Protein AF-A0A084B3R1-F1 (afdb_monomer_lite)

Radius of gyration: 40.61 Å; chains: 1; bounding box: 83×30×147 Å

Structure (mmCIF, N/CA/C/O backbone):
data_AF-A0A084B3R1-F1
#
_entry.id   AF-A0A084B3R1-F1
#
loop_
_atom_site.group_PDB
_atom_site.id
_atom_site.type_symbol
_atom_site.label_atom_id
_atom_site.label_alt_id
_atom_site.label_comp_id
_atom_site.label_asym_id
_atom_site.label_entity_id
_atom_site.label_seq_id
_atom_site.pdbx_PDB_ins_code
_atom_site.Cartn_x
_atom_site.Cartn_y
_atom_site.Cartn_z
_atom_site.occupancy
_atom_site.B_iso_or_equiv
_atom_site.auth_seq_id
_atom_site.auth_comp_id
_atom_site.auth_asym_id
_atom_site.auth_atom_id
_atom_site.pdbx_PDB_model_num
ATOM 1 N N . MET A 1 1 ? 18.342 5.041 94.716 1.00 36.97 1 MET A N 1
ATOM 2 C CA . MET A 1 1 ? 19.694 5.487 94.309 1.00 36.97 1 MET A CA 1
ATOM 3 C C . MET A 1 1 ? 19.736 5.534 92.785 1.00 36.97 1 MET A C 1
ATOM 5 O O . MET A 1 1 ? 19.421 4.516 92.193 1.00 36.97 1 MET A O 1
ATOM 9 N N . GLY A 1 2 ? 20.083 6.672 92.163 1.00 41.47 2 GLY A N 1
ATOM 10 C CA . GLY A 1 2 ? 20.563 6.684 90.764 1.00 41.47 2 GLY A CA 1
ATOM 11 C C . GLY A 1 2 ? 19.790 7.489 89.701 1.00 41.47 2 GLY A C 1
ATOM 12 O O . GLY A 1 2 ? 19.281 6.914 88.757 1.00 41.47 2 GLY A O 1
ATOM 13 N N . ARG A 1 3 ? 19.756 8.819 89.863 1.00 36.16 3 ARG A N 1
ATOM 14 C CA . ARG A 1 3 ? 19.968 9.902 88.865 1.00 36.16 3 ARG A CA 1
ATOM 15 C C . ARG A 1 3 ? 19.347 9.868 87.441 1.00 36.16 3 ARG A C 1
ATOM 17 O O . ARG A 1 3 ? 19.751 9.133 86.554 1.00 36.16 3 ARG A O 1
ATOM 24 N N . SER A 1 4 ? 18.520 10.899 87.245 1.00 40.38 4 SER A N 1
ATOM 25 C CA . SER A 1 4 ? 18.209 11.726 86.061 1.00 40.38 4 SER A CA 1
ATOM 26 C C . SER A 1 4 ? 19.293 11.906 84.973 1.00 40.38 4 SER A C 1
ATOM 28 O O . SER A 1 4 ? 20.458 12.143 85.296 1.00 40.38 4 SER A O 1
ATOM 30 N N . SER A 1 5 ? 18.872 11.989 83.698 1.00 44.06 5 SER A N 1
ATOM 31 C CA . SER A 1 5 ? 19.376 12.985 82.725 1.00 44.06 5 SER A CA 1
ATOM 32 C C . SER A 1 5 ? 18.465 13.142 81.495 1.00 44.06 5 SER A C 1
ATOM 34 O O . SER A 1 5 ? 18.295 12.222 80.703 1.00 44.06 5 SER A O 1
ATOM 36 N N . ARG A 1 6 ? 17.921 14.356 81.316 1.00 43.91 6 ARG A N 1
ATOM 37 C CA . ARG A 1 6 ? 17.396 14.882 80.041 1.00 43.91 6 ARG A CA 1
ATOM 38 C C . ARG A 1 6 ? 18.549 15.113 79.061 1.00 43.91 6 ARG A C 1
ATOM 40 O O . ARG A 1 6 ? 19.583 15.619 79.488 1.00 43.91 6 ARG A O 1
ATOM 47 N N . ARG A 1 7 ? 18.302 14.962 77.755 1.00 41.06 7 ARG A N 1
ATOM 48 C CA . ARG A 1 7 ? 18.867 15.853 76.725 1.00 41.06 7 ARG A CA 1
ATOM 49 C C . ARG A 1 7 ? 17.987 15.895 75.476 1.00 41.06 7 ARG A C 1
ATOM 51 O O . ARG A 1 7 ? 17.342 14.925 75.105 1.00 41.06 7 ARG A O 1
ATOM 58 N N . THR A 1 8 ? 17.931 17.091 74.916 1.00 45.75 8 THR A N 1
ATOM 59 C CA . THR A 1 8 ? 17.103 17.580 73.821 1.00 45.75 8 THR A CA 1
ATOM 60 C C . THR A 1 8 ? 17.827 17.505 72.470 1.00 45.75 8 THR A C 1
ATOM 62 O O . THR A 1 8 ? 19.051 17.593 72.426 1.00 45.75 8 THR A O 1
ATOM 65 N N . ARG A 1 9 ? 17.008 17.554 71.403 1.00 34.09 9 ARG A N 1
ATOM 66 C CA . ARG A 1 9 ? 17.207 18.270 70.119 1.00 34.09 9 ARG A CA 1
ATOM 67 C C . ARG A 1 9 ? 17.795 17.503 68.913 1.00 34.09 9 ARG A C 1
ATOM 69 O O . ARG A 1 9 ? 18.872 16.936 68.998 1.00 34.09 9 ARG A O 1
ATOM 76 N N . ALA A 1 10 ? 17.104 17.723 67.779 1.00 32.06 10 ALA A N 1
ATOM 77 C CA . ALA A 1 10 ? 17.586 17.924 66.396 1.00 32.06 10 ALA A CA 1
ATOM 78 C C . ALA A 1 10 ? 17.225 16.844 65.337 1.00 32.06 10 ALA A C 1
ATOM 80 O O . ALA A 1 10 ? 17.808 15.771 65.302 1.00 32.06 10 ALA A O 1
ATOM 81 N N . MET A 1 11 ? 16.304 17.207 64.424 1.00 39.88 11 MET A N 1
ATOM 82 C CA . MET A 1 11 ? 16.324 16.866 62.975 1.00 39.88 11 MET A CA 1
ATOM 83 C C . MET A 1 11 ? 17.647 17.363 62.337 1.00 39.88 11 MET A C 1
ATOM 85 O O . MET A 1 11 ? 18.212 18.287 62.936 1.00 39.88 11 MET A O 1
ATOM 89 N N . PRO A 1 12 ? 18.138 16.908 61.148 1.00 51.28 12 PRO A N 1
ATOM 90 C CA . PRO A 1 12 ? 17.406 16.575 59.899 1.00 51.28 12 PRO A CA 1
ATOM 91 C C . PRO A 1 12 ? 18.082 15.413 59.087 1.00 51.28 12 PRO A C 1
ATOM 93 O O . PRO A 1 12 ? 18.680 14.542 59.709 1.00 51.28 12 PRO A O 1
ATOM 96 N N . PRO A 1 13 ? 18.129 15.418 57.733 1.00 48.88 13 PRO A N 1
ATOM 97 C CA . PRO A 1 13 ? 17.076 15.146 56.748 1.00 48.88 13 PRO A CA 1
ATOM 98 C C . PRO A 1 13 ? 17.337 13.836 55.961 1.00 48.88 13 PRO A C 1
ATOM 100 O O . PRO A 1 13 ? 18.466 13.366 55.857 1.00 48.88 13 PRO A O 1
ATOM 103 N N . GLY A 1 14 ? 16.310 13.274 55.322 1.00 31.69 14 GLY A N 1
ATOM 104 C CA . GLY A 1 14 ? 16.456 12.096 54.458 1.00 31.69 14 GLY A CA 1
ATOM 105 C C . GLY A 1 14 ? 15.400 12.072 53.365 1.00 31.69 14 GLY A C 1
ATOM 106 O O . GLY A 1 14 ? 14.373 11.418 53.500 1.00 31.69 14 GLY A O 1
ATOM 107 N N . SER A 1 15 ? 15.652 12.837 52.305 1.00 43.50 15 SER A N 1
ATOM 108 C CA . SER A 1 15 ? 14.897 12.815 51.054 1.00 43.50 15 SER A CA 1
ATOM 109 C C . SER A 1 15 ? 15.001 11.439 50.391 1.00 43.50 15 SER A C 1
ATOM 111 O O . SER A 1 15 ? 16.104 10.978 50.109 1.00 43.50 15 SER A O 1
ATOM 113 N N . SER A 1 16 ? 13.864 10.798 50.124 1.00 36.75 16 SER A N 1
ATOM 114 C CA . SER A 1 16 ? 13.728 9.797 49.056 1.00 36.75 16 SER A CA 1
ATOM 115 C C . SER A 1 16 ? 12.255 9.632 48.666 1.00 36.75 16 SER A C 1
ATOM 117 O O . SER A 1 16 ? 11.674 8.557 48.763 1.00 36.75 16 SER A O 1
ATOM 119 N N . ASN A 1 17 ? 11.639 10.711 48.173 1.00 35.47 17 ASN A N 1
ATOM 120 C CA . ASN A 1 17 ? 10.539 10.531 47.226 1.00 35.47 17 ASN A CA 1
ATOM 121 C C . ASN A 1 17 ? 11.169 10.037 45.922 1.00 35.47 17 ASN A C 1
ATOM 123 O O . ASN A 1 17 ? 11.570 10.826 45.070 1.00 35.47 17 ASN A O 1
ATOM 127 N N . ALA A 1 18 ? 11.311 8.719 45.799 1.00 39.06 18 ALA A N 1
ATOM 128 C CA . ALA A 1 18 ? 11.509 8.076 44.514 1.00 39.06 18 ALA A CA 1
ATOM 129 C C . ALA A 1 18 ? 10.195 8.216 43.735 1.00 39.06 18 ALA A C 1
ATOM 131 O O . ALA A 1 18 ? 9.334 7.338 43.761 1.00 39.06 18 ALA A O 1
ATOM 132 N N . GLU A 1 19 ? 10.017 9.367 43.087 1.00 40.91 19 GLU A N 1
ATOM 133 C CA . GLU A 1 19 ? 9.070 9.502 41.992 1.00 40.91 19 GLU A CA 1
ATOM 134 C C . GLU A 1 19 ? 9.433 8.450 40.947 1.00 40.91 19 GLU A C 1
ATOM 136 O O . GLU A 1 19 ? 10.434 8.546 40.236 1.00 40.91 19 GLU A O 1
ATOM 141 N N . ALA A 1 20 ? 8.600 7.417 40.869 1.00 44.22 20 ALA A N 1
ATOM 142 C CA . ALA A 1 20 ? 8.559 6.488 39.761 1.00 44.22 20 ALA A CA 1
ATOM 143 C C . ALA A 1 20 ? 8.062 7.229 38.507 1.00 44.22 20 ALA A C 1
ATOM 145 O O . ALA A 1 20 ? 6.960 7.001 38.013 1.00 44.22 20 ALA A O 1
ATOM 146 N N . ALA A 1 21 ? 8.890 8.118 37.961 1.00 46.03 21 ALA A N 1
ATOM 147 C CA . ALA A 1 21 ? 8.743 8.645 36.614 1.00 46.03 21 ALA A CA 1
ATOM 148 C C . ALA A 1 21 ? 9.187 7.559 35.618 1.00 46.03 21 ALA A C 1
ATOM 150 O O . ALA A 1 21 ? 10.237 7.625 34.986 1.00 46.03 21 ALA A O 1
ATOM 151 N N . SER A 1 22 ? 8.407 6.484 35.524 1.00 49.31 22 SER A N 1
ATOM 152 C CA . SER A 1 22 ? 8.608 5.412 34.540 1.00 49.31 22 SER A CA 1
ATOM 153 C C . SER A 1 22 ? 7.279 4.888 34.021 1.00 49.31 22 SER A C 1
ATOM 155 O O . SER A 1 22 ? 6.992 3.696 33.993 1.00 49.31 22 SER A O 1
ATOM 157 N N . SER A 1 23 ? 6.440 5.813 33.572 1.00 49.34 23 SER A N 1
ATOM 158 C CA . SER A 1 23 ? 5.303 5.497 32.718 1.00 49.34 23 SER A CA 1
ATOM 159 C C . SER A 1 23 ? 4.956 6.712 31.879 1.00 49.34 23 SER A C 1
ATOM 161 O O . SER A 1 23 ? 4.237 7.585 32.337 1.00 49.34 23 SER A O 1
ATOM 163 N N . SER A 1 24 ? 5.510 6.776 30.662 1.00 50.91 24 SER A N 1
ATOM 164 C CA . SER A 1 24 ? 4.846 7.319 29.458 1.00 50.91 24 SER A CA 1
ATOM 165 C C . SER A 1 24 ? 5.858 7.696 28.359 1.00 50.91 24 SER A C 1
ATOM 167 O O . SER A 1 24 ? 5.901 8.838 27.907 1.00 50.91 24 SER A O 1
ATOM 169 N N . SER A 1 25 ? 6.645 6.737 27.856 1.00 58.03 25 SER A N 1
ATOM 170 C CA . SER A 1 25 ? 7.292 6.900 26.536 1.00 58.03 25 SER A CA 1
ATOM 171 C C . SER A 1 25 ? 6.425 6.349 25.393 1.00 58.03 25 SER A C 1
ATOM 173 O O . SER A 1 25 ? 6.564 6.771 24.249 1.00 58.03 25 SER A O 1
ATOM 175 N N . PHE A 1 26 ? 5.472 5.456 25.694 1.00 54.75 26 PHE A N 1
ATOM 176 C CA . PHE A 1 26 ? 4.665 4.772 24.676 1.00 54.75 26 PHE A CA 1
ATOM 177 C C . PHE A 1 26 ? 3.551 5.655 24.092 1.00 54.75 26 PHE A C 1
ATOM 179 O O . PHE A 1 26 ? 3.422 5.777 22.877 1.00 54.75 26 PHE A O 1
ATOM 186 N N . ARG A 1 27 ? 2.774 6.339 24.949 1.00 59.03 27 ARG A N 1
ATOM 187 C CA . ARG A 1 27 ? 1.724 7.277 24.500 1.00 59.03 27 ARG A CA 1
ATOM 188 C C . ARG A 1 27 ? 2.293 8.546 23.862 1.00 59.03 27 ARG A C 1
ATOM 190 O O . ARG A 1 27 ? 1.627 9.135 23.018 1.00 59.03 27 ARG A O 1
ATOM 197 N N . ALA A 1 28 ? 3.502 8.948 24.257 1.00 56.59 28 ALA A N 1
ATOM 198 C CA . ALA A 1 28 ? 4.208 10.079 23.659 1.00 56.59 28 ALA A CA 1
ATOM 199 C C . ALA A 1 28 ? 4.627 9.763 22.214 1.00 56.59 28 ALA A C 1
ATOM 201 O O . ALA A 1 28 ? 4.358 10.557 21.320 1.00 56.59 28 ALA A O 1
ATOM 202 N N . ARG A 1 29 ? 5.161 8.556 21.971 1.00 59.66 29 ARG A N 1
ATOM 203 C CA . ARG A 1 29 ? 5.550 8.090 20.630 1.00 59.66 29 ARG A CA 1
ATOM 204 C C . ARG A 1 29 ? 4.383 7.997 19.647 1.00 59.66 29 ARG A C 1
ATOM 206 O O . ARG A 1 29 ? 4.535 8.404 18.507 1.00 59.66 29 ARG A O 1
ATOM 213 N N . LEU A 1 30 ? 3.202 7.558 20.093 1.00 56.34 30 LEU A N 1
ATOM 214 C CA . LEU A 1 30 ? 2.003 7.489 19.238 1.00 56.34 30 LEU A CA 1
ATOM 215 C C . LEU A 1 30 ? 1.512 8.856 18.732 1.00 56.34 30 LEU A C 1
ATOM 217 O O . LEU A 1 30 ? 0.771 8.905 17.756 1.00 56.34 30 LEU A O 1
ATOM 221 N N . ARG A 1 31 ? 1.874 9.958 19.403 1.00 56.06 31 ARG A N 1
ATOM 222 C CA . ARG A 1 31 ? 1.417 11.311 19.045 1.00 56.06 31 ARG A CA 1
ATOM 223 C C . ARG A 1 31 ? 2.479 12.172 18.366 1.00 56.06 31 ARG A C 1
ATOM 225 O O . ARG A 1 31 ? 2.131 13.240 17.875 1.00 56.06 31 ARG A O 1
ATOM 232 N N . SER A 1 32 ? 3.742 11.748 18.347 1.00 49.28 32 SER A N 1
ATOM 233 C CA . SER A 1 32 ? 4.869 12.589 17.921 1.00 49.28 32 SER A CA 1
ATOM 234 C C . SER A 1 32 ? 5.635 12.046 16.716 1.00 49.28 32 SER A C 1
ATOM 236 O O . SER A 1 32 ? 6.819 12.342 16.568 1.00 49.28 32 SER A O 1
ATOM 238 N N . GLU A 1 33 ? 5.000 11.266 15.845 1.00 46.72 33 GLU A N 1
ATOM 239 C CA . GLU A 1 33 ? 5.576 10.949 14.537 1.00 46.72 33 GLU A CA 1
ATOM 240 C C . GLU A 1 33 ? 5.273 12.111 13.574 1.00 46.72 33 GLU A C 1
ATOM 242 O O . GLU A 1 33 ? 4.497 11.994 12.627 1.00 46.72 33 GLU A O 1
ATOM 247 N N . SER A 1 34 ? 5.856 13.289 13.826 1.00 56.75 34 SER A N 1
ATOM 248 C CA . SER A 1 34 ? 6.059 14.233 12.730 1.00 56.75 34 SER A CA 1
ATOM 249 C C . SER A 1 34 ? 7.100 13.583 11.833 1.00 56.75 34 SER A C 1
ATOM 251 O O . SER A 1 34 ? 8.288 13.605 12.160 1.00 56.75 34 SER A O 1
ATOM 253 N N . ILE A 1 35 ? 6.644 12.937 10.759 1.00 55.97 35 ILE A N 1
ATOM 254 C CA . ILE A 1 35 ? 7.506 12.375 9.719 1.00 55.97 35 ILE A CA 1
ATOM 255 C C . ILE A 1 35 ? 8.521 13.470 9.381 1.00 55.97 35 ILE A C 1
ATOM 257 O O . ILE A 1 35 ? 8.098 14.539 8.925 1.00 55.97 35 ILE A O 1
ATOM 261 N N . PRO A 1 36 ? 9.829 13.287 9.643 1.00 53.59 36 PRO A N 1
ATOM 262 C CA . PRO A 1 36 ? 10.796 14.275 9.224 1.00 53.59 36 PRO A CA 1
ATOM 263 C C . PRO A 1 36 ? 10.674 14.343 7.709 1.00 53.59 36 PRO A C 1
ATOM 265 O O . PRO A 1 36 ? 10.934 13.360 7.009 1.00 53.59 36 PRO A O 1
ATOM 268 N N . ALA A 1 37 ? 10.211 15.491 7.210 1.00 53.69 37 ALA A N 1
ATOM 269 C CA . ALA A 1 37 ? 10.267 15.814 5.802 1.00 53.69 37 ALA A CA 1
ATOM 270 C C . ALA A 1 37 ? 11.749 15.814 5.443 1.00 53.69 37 ALA A C 1
ATOM 272 O O . ALA A 1 37 ? 12.453 16.809 5.598 1.00 53.69 37 ALA A O 1
ATOM 273 N N . THR A 1 38 ? 12.242 14.647 5.036 1.00 50.84 38 THR A N 1
ATOM 274 C CA . THR A 1 38 ? 13.532 14.522 4.388 1.00 50.84 38 THR A CA 1
ATOM 275 C C . THR A 1 38 ? 13.352 15.295 3.097 1.00 50.84 38 THR A C 1
ATOM 277 O O . THR A 1 38 ? 12.798 14.776 2.126 1.00 50.84 38 THR A O 1
ATOM 280 N N . SER A 1 39 ? 13.720 16.576 3.114 1.00 53.75 39 SER A N 1
ATOM 281 C CA . SER A 1 39 ? 13.834 17.383 1.915 1.00 53.75 39 SER A CA 1
ATOM 282 C C . SER A 1 39 ? 14.954 16.757 1.103 1.00 53.75 39 SER A C 1
ATOM 284 O O . SER A 1 39 ? 16.137 17.066 1.234 1.00 53.75 39 SER A O 1
ATOM 286 N N . ARG A 1 40 ? 14.573 15.776 0.286 1.00 56.00 40 ARG A N 1
ATOM 287 C CA . ARG A 1 40 ? 15.437 15.250 -0.751 1.00 56.00 40 ARG A CA 1
ATOM 288 C C . ARG A 1 40 ? 15.853 16.470 -1.577 1.00 56.00 40 ARG A C 1
ATOM 290 O O . ARG A 1 40 ? 14.957 17.175 -2.052 1.00 56.00 40 ARG A O 1
ATOM 297 N N . PRO A 1 41 ? 17.158 16.760 -1.728 1.00 52.97 41 PRO A N 1
ATOM 298 C CA . PRO A 1 41 ? 17.586 17.832 -2.611 1.00 52.97 41 PRO A CA 1
ATOM 299 C C . PRO A 1 41 ? 16.921 17.583 -3.959 1.00 52.97 41 PRO A C 1
ATOM 301 O O . PRO A 1 41 ? 16.926 16.438 -4.429 1.00 52.97 41 PRO A O 1
ATOM 304 N N . ALA A 1 42 ? 16.275 18.618 -4.505 1.00 53.81 42 ALA A N 1
ATOM 305 C CA . ALA A 1 42 ? 15.573 18.544 -5.776 1.00 53.81 42 ALA A CA 1
ATOM 306 C C . ALA A 1 42 ? 16.543 17.937 -6.789 1.00 53.81 42 ALA A C 1
ATOM 308 O O . ALA A 1 42 ? 17.505 18.575 -7.214 1.00 53.81 42 ALA A O 1
ATOM 309 N N . SER A 1 43 ? 16.355 16.648 -7.078 1.00 60.34 43 SER A N 1
ATOM 310 C CA . SER A 1 43 ? 17.165 15.973 -8.076 1.00 60.34 43 SER A CA 1
ATOM 311 C C . SER A 1 43 ? 16.916 16.740 -9.372 1.00 60.34 43 SER A C 1
ATOM 313 O O . SER A 1 43 ? 15.757 17.107 -9.608 1.00 60.34 43 SER A O 1
ATOM 315 N N . PRO A 1 44 ? 17.956 17.048 -10.169 1.00 59.88 44 PRO A N 1
ATOM 316 C CA . PRO A 1 44 ? 17.754 17.729 -11.439 1.00 59.88 44 PRO A CA 1
ATOM 317 C C . PRO A 1 44 ? 16.626 17.013 -12.173 1.00 59.88 44 PRO A C 1
ATOM 319 O O . PRO A 1 44 ? 16.584 15.778 -12.169 1.00 59.88 44 PRO A O 1
ATOM 322 N N . SER A 1 45 ? 15.669 17.796 -12.685 1.00 60.06 45 SER A N 1
ATOM 323 C CA . SER A 1 45 ? 14.471 17.260 -13.331 1.00 60.06 45 SER A CA 1
ATOM 324 C C . SER A 1 45 ? 14.892 16.125 -14.255 1.00 60.06 45 SER A C 1
ATOM 326 O O . SER A 1 45 ? 15.823 16.288 -15.046 1.00 60.06 45 SER A O 1
ATOM 328 N N . SER A 1 46 ? 14.255 14.962 -14.126 1.00 61.72 46 SER A N 1
ATOM 329 C CA . SER A 1 46 ? 14.572 13.776 -14.928 1.00 61.72 46 SER A CA 1
ATOM 330 C C . SER A 1 46 ? 14.580 14.091 -16.428 1.00 61.72 46 SER A C 1
ATOM 332 O O . SER A 1 46 ? 15.349 13.491 -17.171 1.00 61.72 46 SER A O 1
ATOM 334 N N . ALA A 1 47 ? 13.805 15.095 -16.850 1.00 61.69 47 ALA A N 1
ATOM 335 C CA . ALA A 1 47 ? 13.804 15.637 -18.201 1.00 61.69 47 ALA A CA 1
ATOM 336 C C . ALA A 1 47 ? 15.139 16.289 -18.614 1.00 61.69 47 ALA A C 1
ATOM 338 O O . ALA A 1 47 ? 15.569 16.097 -19.744 1.00 61.69 47 ALA A O 1
ATOM 339 N N . ILE A 1 48 ? 15.814 17.017 -17.717 1.00 70.12 48 ILE A N 1
ATOM 340 C CA . ILE A 1 48 ? 17.107 17.670 -17.994 1.00 70.12 48 ILE A CA 1
ATOM 341 C C . ILE A 1 48 ? 18.195 16.610 -18.173 1.00 70.12 48 ILE A C 1
ATOM 343 O O . ILE A 1 48 ? 18.946 16.657 -19.142 1.00 70.12 48 ILE A O 1
ATOM 347 N N . LEU A 1 49 ? 18.234 15.612 -17.284 1.00 69.19 49 LEU A N 1
ATOM 348 C CA . LEU A 1 49 ? 19.190 14.506 -17.391 1.00 69.19 49 LEU A CA 1
ATOM 349 C C . LEU A 1 49 ? 18.957 13.665 -18.652 1.00 69.19 49 LEU A C 1
ATOM 351 O O . LEU A 1 49 ? 19.916 13.265 -19.306 1.00 69.19 49 LEU A O 1
ATOM 355 N N . LEU A 1 50 ? 17.691 13.423 -19.009 1.00 68.69 50 LEU A N 1
ATOM 356 C CA . LEU A 1 50 ? 17.338 12.703 -20.228 1.00 68.69 50 LEU A CA 1
ATOM 357 C C . LEU A 1 50 ? 17.755 13.494 -21.475 1.00 68.69 50 LEU A C 1
ATOM 359 O O . LEU A 1 50 ? 18.367 12.924 -22.370 1.00 68.69 50 LEU A O 1
ATOM 363 N N . GLN A 1 51 ? 17.475 14.800 -21.525 1.00 75.75 51 GLN A N 1
ATOM 364 C CA . GLN A 1 51 ? 17.868 15.643 -22.656 1.00 75.75 51 GLN A CA 1
ATOM 365 C C . GLN A 1 51 ? 19.384 15.734 -22.818 1.00 75.75 51 GLN A C 1
ATOM 367 O O . GLN A 1 51 ? 19.874 15.652 -23.943 1.00 75.75 51 GLN A O 1
ATOM 372 N N . ASP A 1 52 ? 20.132 15.850 -21.721 1.00 79.44 52 ASP A N 1
ATOM 373 C CA . ASP A 1 52 ? 21.593 15.852 -21.776 1.00 79.44 52 ASP A CA 1
ATOM 374 C C . ASP A 1 52 ? 22.159 14.519 -22.273 1.00 79.44 52 ASP A C 1
ATOM 376 O O . ASP A 1 52 ? 23.122 14.518 -23.040 1.00 79.44 52 ASP A O 1
ATOM 380 N N . GLU A 1 53 ? 21.560 13.393 -21.883 1.00 77.50 53 GLU A N 1
ATOM 381 C CA . GLU A 1 53 ? 21.973 12.069 -22.350 1.00 77.50 53 GLU A CA 1
ATOM 382 C C . GLU A 1 53 ? 21.669 11.877 -23.842 1.00 77.50 53 GLU A C 1
ATOM 384 O O . GLU A 1 53 ? 22.562 11.512 -24.606 1.00 77.50 53 GLU A O 1
ATOM 389 N N . VAL A 1 54 ? 20.458 12.227 -24.292 1.00 76.94 54 VAL A N 1
ATOM 390 C CA . VAL A 1 54 ? 20.098 12.202 -25.722 1.00 76.94 54 VAL A CA 1
ATOM 391 C C . VAL A 1 54 ? 21.049 13.086 -26.531 1.00 76.94 54 VAL A C 1
ATOM 393 O O . VAL A 1 54 ? 21.559 12.675 -27.575 1.00 76.94 54 VAL A O 1
ATOM 396 N N . ARG A 1 55 ? 21.352 14.289 -26.032 1.00 79.88 55 ARG A N 1
ATOM 397 C CA . ARG A 1 55 ? 22.269 15.222 -26.692 1.00 79.88 55 ARG A CA 1
ATOM 398 C C . ARG A 1 55 ? 23.693 14.669 -26.768 1.00 79.88 55 ARG A C 1
ATOM 400 O O . ARG A 1 55 ? 24.344 14.842 -27.796 1.00 79.88 55 ARG A O 1
ATOM 407 N N . ARG A 1 56 ? 24.184 13.993 -25.721 1.00 80.62 56 ARG A N 1
ATOM 408 C CA . ARG A 1 56 ? 25.503 13.331 -25.724 1.00 80.62 56 ARG A CA 1
ATOM 409 C C . ARG A 1 56 ? 25.562 12.176 -26.713 1.00 80.62 56 ARG A C 1
ATOM 411 O O . ARG A 1 56 ? 26.552 12.066 -27.432 1.00 80.62 56 ARG A O 1
ATOM 418 N N . GLN A 1 57 ? 24.529 11.339 -26.768 1.00 75.12 57 GLN A N 1
ATOM 419 C CA . GLN A 1 57 ? 24.487 10.201 -27.688 1.00 75.12 57 GLN A CA 1
ATOM 420 C C . GLN A 1 57 ? 24.436 10.656 -29.147 1.00 75.12 57 GLN A C 1
ATOM 422 O O . GLN A 1 57 ? 25.213 10.165 -29.963 1.00 75.12 57 GLN A O 1
ATOM 427 N N . LEU A 1 58 ? 23.623 11.672 -29.452 1.00 76.69 58 LEU A N 1
ATOM 428 C CA . LEU A 1 58 ? 23.615 12.306 -30.770 1.00 76.69 58 LEU A CA 1
ATOM 429 C C . LEU A 1 58 ? 24.981 12.914 -31.098 1.00 76.69 58 LEU A C 1
ATOM 431 O O . LEU A 1 58 ? 25.543 12.614 -32.146 1.00 76.69 58 LEU A O 1
ATOM 435 N N . ALA A 1 59 ? 25.566 13.707 -30.193 1.00 78.69 59 ALA A N 1
ATOM 436 C CA . ALA A 1 59 ? 26.884 14.310 -30.409 1.00 78.69 59 ALA A CA 1
ATOM 437 C C . ALA A 1 59 ? 27.979 13.260 -30.672 1.00 78.69 59 ALA A C 1
ATOM 439 O O . ALA A 1 59 ? 28.840 13.471 -31.524 1.00 78.69 59 ALA A O 1
ATOM 440 N N . LYS A 1 60 ? 27.924 12.110 -29.990 1.00 78.50 60 LYS A N 1
ATOM 441 C CA . LYS A 1 60 ? 28.830 10.977 -30.220 1.00 78.50 60 LYS A CA 1
ATOM 442 C C . LYS A 1 60 ? 28.629 10.354 -31.606 1.00 78.50 60 LYS A C 1
ATOM 444 O O . LYS A 1 60 ? 29.618 10.053 -32.271 1.00 78.50 60 LYS A O 1
ATOM 449 N N . ALA A 1 61 ? 27.382 10.192 -32.048 1.00 70.38 61 ALA A N 1
ATOM 450 C CA . ALA A 1 61 ? 27.056 9.679 -33.379 1.00 70.38 61 ALA A CA 1
ATOM 451 C C . ALA A 1 61 ? 27.568 10.613 -34.488 1.00 70.38 61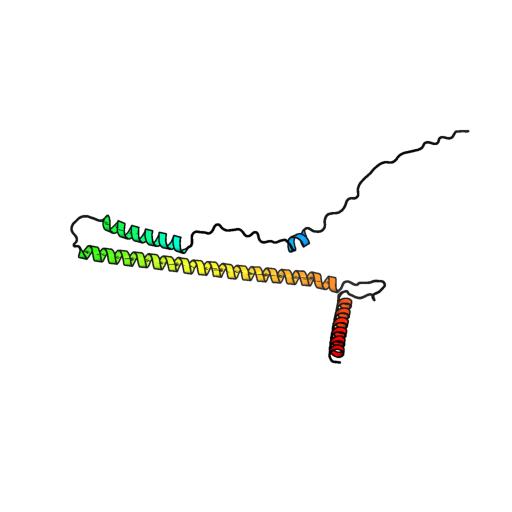 ALA A C 1
ATOM 453 O O . ALA A 1 61 ? 28.229 10.160 -35.419 1.00 70.38 61 ALA A O 1
ATOM 454 N N . PHE A 1 62 ? 27.359 11.926 -34.336 1.00 70.50 62 PHE A N 1
ATOM 455 C CA . PHE A 1 62 ? 27.896 12.938 -35.250 1.00 70.50 62 PHE A CA 1
ATOM 456 C C . PHE A 1 62 ? 29.434 12.926 -35.292 1.00 70.50 62 PHE A C 1
ATOM 458 O O . PHE A 1 62 ? 30.019 12.958 -36.374 1.00 70.50 62 PHE A O 1
ATOM 465 N N . ALA A 1 63 ? 30.100 12.826 -34.136 1.00 73.50 63 ALA A N 1
ATOM 466 C CA . ALA A 1 63 ? 31.561 12.812 -34.055 1.00 73.50 63 ALA A CA 1
ATOM 467 C C . ALA A 1 63 ? 32.194 11.569 -34.717 1.00 73.50 63 ALA A C 1
ATOM 469 O O . ALA A 1 63 ? 33.230 11.681 -35.377 1.00 73.50 63 ALA A O 1
ATOM 470 N N . ALA A 1 64 ? 31.565 10.395 -34.585 1.00 67.31 64 ALA A N 1
ATOM 471 C CA . ALA A 1 64 ? 32.048 9.146 -35.181 1.00 67.31 64 ALA A CA 1
ATOM 472 C C . ALA A 1 64 ? 32.097 9.198 -36.720 1.00 67.31 64 ALA A C 1
ATOM 474 O O . ALA A 1 64 ? 32.990 8.622 -37.334 1.00 67.31 64 ALA A O 1
ATOM 475 N N . ILE A 1 65 ? 31.178 9.937 -37.341 1.00 66.25 65 ILE A N 1
ATOM 476 C CA . ILE A 1 65 ? 31.096 10.093 -38.800 1.00 66.25 65 ILE A CA 1
ATOM 477 C C . ILE A 1 65 ? 32.176 11.052 -39.300 1.00 66.25 65 ILE A C 1
ATOM 479 O O . ILE A 1 65 ? 32.817 10.792 -40.312 1.00 66.25 65 ILE A O 1
ATOM 483 N N . THR A 1 66 ? 32.444 12.127 -38.554 1.00 64.00 66 THR A N 1
ATOM 484 C CA . THR A 1 66 ? 33.491 13.099 -38.906 1.00 64.00 66 THR A CA 1
ATOM 485 C C . THR A 1 66 ? 34.918 12.577 -38.720 1.00 64.00 66 THR A C 1
ATOM 487 O O . THR A 1 66 ? 35.847 13.155 -39.274 1.00 64.00 66 THR A O 1
ATOM 490 N N . SER A 1 67 ? 35.116 11.505 -37.943 1.00 60.78 67 SER A N 1
ATOM 491 C CA . SER A 1 67 ? 36.447 10.959 -37.634 1.00 60.78 67 SER A CA 1
ATOM 492 C C . SER A 1 67 ? 36.904 9.845 -38.582 1.00 60.78 67 SER A C 1
ATOM 494 O O . SER A 1 67 ? 38.101 9.574 -38.639 1.00 60.78 67 SER A O 1
ATOM 496 N N . ASN A 1 68 ? 36.003 9.205 -39.332 1.00 56.66 68 ASN A N 1
ATOM 497 C CA . ASN A 1 68 ? 36.335 8.086 -40.229 1.00 56.66 68 ASN A CA 1
ATOM 498 C C . ASN A 1 68 ? 36.827 8.543 -41.618 1.00 56.66 68 ASN A C 1
ATOM 500 O O . ASN A 1 68 ? 36.725 7.810 -42.599 1.00 56.66 68 ASN A O 1
ATOM 504 N N . ASN A 1 69 ? 37.366 9.760 -41.715 1.00 54.50 69 ASN A N 1
ATOM 505 C CA . ASN A 1 69 ? 37.808 10.355 -42.970 1.00 54.50 69 ASN A CA 1
ATOM 506 C C . ASN A 1 69 ? 39.122 9.730 -43.459 1.00 54.50 69 ASN A C 1
ATOM 508 O O . ASN A 1 69 ? 40.207 10.152 -43.070 1.00 54.50 69 ASN A O 1
ATOM 512 N N . THR A 1 70 ? 39.010 8.773 -44.378 1.00 48.69 70 THR A N 1
ATOM 513 C CA . THR A 1 70 ? 39.952 8.676 -45.501 1.00 48.69 70 THR A CA 1
ATOM 514 C C . THR A 1 70 ? 39.149 8.984 -46.761 1.00 48.69 70 THR A C 1
ATOM 516 O O . THR A 1 70 ? 38.042 8.481 -46.943 1.00 48.69 70 THR A O 1
ATOM 519 N N . GLU A 1 71 ? 39.644 9.942 -47.531 1.00 54.38 71 GLU A N 1
ATOM 520 C CA . GLU A 1 71 ? 39.001 10.536 -48.699 1.00 54.38 71 GLU A CA 1
ATOM 521 C C . GLU A 1 71 ? 38.736 9.467 -49.765 1.00 54.38 71 GLU A C 1
ATOM 523 O O . GLU A 1 71 ? 39.693 8.813 -50.148 1.00 54.38 71 GLU A O 1
ATOM 528 N N . GLU A 1 72 ? 37.477 9.267 -50.193 1.00 53.22 72 GLU A N 1
ATOM 529 C CA . GLU A 1 72 ? 37.112 8.804 -51.556 1.00 53.22 72 GLU A CA 1
ATOM 530 C C . GLU A 1 72 ? 35.606 8.539 -51.777 1.00 53.22 72 GLU A C 1
ATOM 532 O O . GLU A 1 72 ? 35.183 8.480 -52.928 1.00 53.22 72 GLU A O 1
ATOM 537 N N . ASP A 1 73 ? 34.759 8.443 -50.743 1.00 52.75 73 ASP A N 1
ATOM 538 C CA . ASP A 1 73 ? 33.331 8.141 -50.964 1.00 52.75 73 ASP A CA 1
ATOM 539 C C . ASP A 1 73 ? 32.456 9.402 -51.118 1.00 52.75 73 ASP A C 1
ATOM 541 O O . ASP A 1 73 ? 32.527 10.341 -50.316 1.00 52.75 73 ASP A O 1
ATOM 545 N N . GLY A 1 74 ? 31.649 9.426 -52.182 1.00 59.97 74 GLY A N 1
ATOM 546 C CA . GLY A 1 74 ? 30.857 10.576 -52.616 1.00 59.97 74 GLY A CA 1
ATOM 547 C C . GLY A 1 74 ? 29.839 11.051 -51.574 1.00 59.97 74 GLY A C 1
ATOM 548 O O . GLY A 1 74 ? 29.357 10.284 -50.745 1.00 59.97 74 GLY A O 1
ATOM 549 N N . ASP A 1 75 ? 29.468 12.331 -51.653 1.00 64.25 75 ASP A N 1
ATOM 550 C CA . ASP A 1 75 ? 28.592 13.035 -50.696 1.00 64.25 75 ASP A CA 1
ATOM 551 C C . ASP A 1 75 ? 27.291 12.266 -50.363 1.00 64.25 75 ASP A C 1
ATOM 553 O O . ASP A 1 75 ? 26.831 12.236 -49.223 1.00 64.25 75 ASP A O 1
ATOM 557 N N . ASN A 1 76 ? 26.751 11.520 -51.333 1.00 67.62 76 ASN A N 1
ATOM 558 C CA . ASN A 1 76 ? 25.566 10.676 -51.155 1.00 67.62 76 ASN A CA 1
ATOM 559 C C . ASN A 1 76 ? 25.790 9.464 -50.226 1.00 67.62 76 ASN A C 1
ATOM 561 O O . ASN A 1 76 ? 24.898 9.129 -49.448 1.00 67.62 76 ASN A O 1
ATOM 565 N N . GLY A 1 77 ? 26.957 8.812 -50.273 1.00 70.62 77 GLY A N 1
ATOM 566 C CA . GLY A 1 77 ? 27.285 7.674 -49.400 1.00 70.62 77 GLY A CA 1
ATOM 567 C C . GLY A 1 77 ? 27.369 8.091 -47.931 1.00 70.62 77 GLY A C 1
ATOM 568 O O . GLY A 1 77 ? 26.854 7.410 -47.043 1.00 70.62 77 GLY A O 1
ATOM 569 N N . ARG A 1 78 ? 27.888 9.299 -47.684 1.00 68.44 78 ARG A N 1
ATOM 570 C CA . ARG A 1 78 ? 27.969 9.916 -46.351 1.00 68.44 78 ARG A CA 1
ATOM 571 C C . ARG A 1 78 ? 26.599 10.252 -45.776 1.00 68.44 78 ARG A C 1
ATOM 573 O O . ARG A 1 78 ? 26.349 9.996 -44.600 1.00 68.44 78 ARG A O 1
ATOM 580 N N . VAL A 1 79 ? 25.697 10.790 -46.597 1.00 73.56 79 VAL A N 1
ATOM 581 C CA . VAL A 1 79 ? 24.312 11.077 -46.186 1.00 73.56 79 VAL A CA 1
ATOM 582 C C . VAL A 1 79 ? 23.563 9.786 -45.841 1.00 73.56 79 VAL A C 1
ATOM 584 O O . VAL A 1 79 ? 22.821 9.754 -44.857 1.00 73.56 79 VAL A O 1
ATOM 587 N N . VAL A 1 80 ? 23.787 8.706 -46.595 1.00 77.50 80 VAL A N 1
ATOM 588 C CA . VAL A 1 80 ? 23.207 7.386 -46.299 1.00 77.50 80 VAL A CA 1
ATOM 589 C C . VAL A 1 80 ? 23.780 6.814 -44.998 1.00 77.50 80 VAL A C 1
ATOM 591 O O . VAL A 1 80 ? 23.013 6.436 -44.117 1.00 77.50 80 VAL A O 1
ATOM 594 N N . GLN A 1 81 ? 25.100 6.859 -44.800 1.00 77.12 81 GLN A N 1
ATOM 595 C CA . GLN A 1 81 ? 25.737 6.397 -43.561 1.00 77.12 81 GLN A CA 1
ATOM 596 C C . GLN A 1 81 ? 25.290 7.209 -42.333 1.00 77.12 81 GLN A C 1
ATOM 598 O O . GLN A 1 81 ? 25.059 6.651 -41.258 1.00 77.12 81 GLN A O 1
ATOM 603 N N . PHE A 1 82 ? 25.120 8.526 -42.481 1.00 77.50 82 PHE A N 1
ATOM 604 C CA . PHE A 1 82 ? 24.560 9.386 -41.440 1.00 77.50 82 PHE A CA 1
ATOM 605 C C . PHE A 1 82 ? 23.120 9.001 -41.096 1.00 77.50 82 PHE A C 1
ATOM 607 O O . PHE A 1 82 ? 22.763 8.887 -39.924 1.00 77.50 82 PHE A O 1
ATOM 614 N N . ARG A 1 83 ? 22.289 8.756 -42.111 1.00 78.25 83 ARG A N 1
ATOM 615 C CA . ARG A 1 83 ? 20.913 8.310 -41.902 1.00 78.25 83 ARG A CA 1
ATOM 616 C 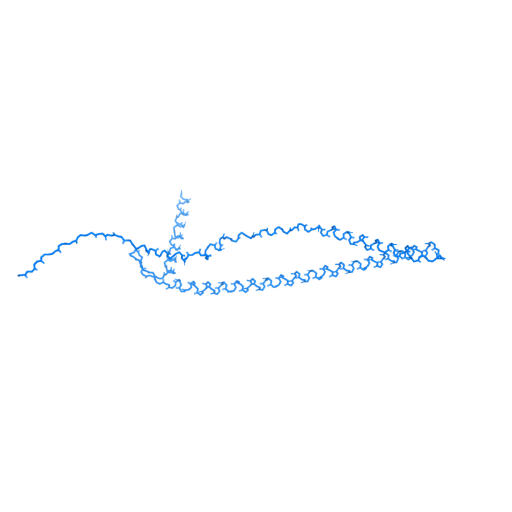C . ARG A 1 83 ? 20.876 6.981 -41.150 1.00 78.25 83 ARG A C 1
ATOM 618 O O . ARG A 1 83 ? 20.126 6.865 -40.186 1.00 78.25 83 ARG A O 1
ATOM 625 N N . ASP A 1 84 ? 21.689 6.013 -41.553 1.00 80.94 84 ASP A N 1
ATOM 626 C CA . ASP A 1 84 ? 21.686 4.674 -40.960 1.00 80.94 84 ASP A CA 1
ATOM 627 C C . ASP A 1 84 ? 22.198 4.690 -39.513 1.00 80.94 84 ASP A C 1
ATOM 629 O O . ASP A 1 84 ? 21.610 4.070 -38.628 1.00 80.94 84 ASP A O 1
ATOM 633 N N . THR A 1 85 ? 23.245 5.469 -39.232 1.00 80.00 85 THR A N 1
ATOM 634 C CA . THR A 1 85 ? 23.761 5.662 -37.864 1.00 80.00 85 THR A CA 1
ATOM 635 C C . THR A 1 85 ? 22.768 6.403 -36.965 1.00 80.00 85 THR A C 1
ATOM 637 O O . THR A 1 85 ? 22.599 6.024 -35.803 1.00 80.00 85 THR A O 1
ATOM 640 N N . LEU A 1 86 ? 22.058 7.410 -37.483 1.00 81.75 86 LEU A N 1
ATOM 641 C CA . LEU A 1 86 ? 21.001 8.113 -36.751 1.00 81.75 86 LEU A CA 1
ATOM 642 C C . LEU A 1 86 ? 19.809 7.194 -36.447 1.00 81.75 86 LEU A C 1
ATOM 644 O O . LEU A 1 86 ? 19.285 7.203 -35.335 1.00 81.75 86 LEU A O 1
ATOM 648 N N . VAL A 1 87 ? 19.390 6.378 -37.417 1.00 85.94 87 VAL A N 1
ATOM 649 C CA . VAL A 1 87 ? 18.317 5.393 -37.221 1.00 85.94 87 VAL A CA 1
ATOM 650 C C . VAL A 1 87 ? 18.726 4.365 -36.168 1.00 85.94 87 VAL A C 1
ATOM 652 O O . VAL A 1 87 ? 17.963 4.131 -35.234 1.00 85.94 87 VAL A O 1
ATOM 655 N N . ASN A 1 88 ? 19.937 3.811 -36.255 1.00 84.12 88 ASN A N 1
ATOM 656 C CA . ASN A 1 88 ? 20.419 2.816 -35.295 1.00 84.12 88 ASN A CA 1
ATOM 657 C C . ASN A 1 88 ? 20.526 3.385 -33.877 1.00 84.12 88 ASN A C 1
ATOM 659 O O . ASN A 1 88 ? 20.016 2.781 -32.937 1.00 84.12 88 ASN A O 1
ATOM 663 N N . THR A 1 89 ? 21.101 4.579 -33.717 1.00 84.12 89 THR A N 1
ATOM 664 C CA . THR A 1 89 ? 21.182 5.235 -32.400 1.00 84.12 89 THR A CA 1
ATOM 665 C C . THR A 1 89 ? 19.805 5.591 -31.843 1.00 84.12 89 THR A C 1
ATOM 667 O O . THR A 1 89 ? 19.569 5.434 -30.646 1.00 84.12 89 THR A O 1
ATOM 670 N N . GLY A 1 90 ? 18.858 5.993 -32.696 1.00 83.94 90 GLY A N 1
ATOM 671 C CA . GLY A 1 90 ? 17.465 6.198 -32.300 1.00 83.94 90 GLY A CA 1
ATOM 672 C C . GLY A 1 90 ? 16.785 4.914 -31.816 1.00 83.94 90 GLY A C 1
ATOM 673 O O . GLY A 1 90 ? 16.098 4.932 -30.794 1.00 83.94 90 GLY A O 1
ATOM 674 N N . VAL A 1 91 ? 17.000 3.793 -32.513 1.00 88.25 91 VAL A N 1
ATOM 675 C CA . VAL A 1 91 ? 16.469 2.474 -32.131 1.00 88.25 91 VAL A CA 1
ATOM 676 C C . VAL A 1 91 ? 17.074 1.998 -30.811 1.00 88.25 91 VAL A C 1
ATOM 678 O O . VAL A 1 91 ? 16.333 1.560 -29.931 1.00 88.25 91 VAL A O 1
ATOM 681 N N . GLU A 1 92 ? 18.391 2.127 -30.637 1.00 85.75 92 GLU A N 1
ATOM 682 C CA . GLU A 1 92 ? 19.084 1.774 -29.394 1.00 85.75 92 GLU A CA 1
ATOM 683 C C . GLU A 1 92 ? 18.564 2.593 -28.209 1.00 85.75 92 GLU A C 1
ATOM 685 O O . GLU A 1 92 ? 18.192 2.023 -27.181 1.00 85.75 92 GLU A O 1
ATOM 690 N N . LEU A 1 93 ? 18.453 3.915 -28.369 1.00 85.94 93 LEU A N 1
ATOM 691 C CA . LEU A 1 93 ? 17.935 4.807 -27.333 1.00 85.94 93 LEU A CA 1
ATOM 692 C C . LEU A 1 93 ? 16.477 4.485 -26.981 1.00 85.94 93 LEU A C 1
ATOM 694 O O . LEU A 1 93 ? 16.110 4.451 -25.806 1.00 85.94 93 LEU A O 1
ATOM 698 N N . HIS A 1 94 ? 15.637 4.238 -27.987 1.00 88.25 94 HIS A N 1
ATOM 699 C CA . HIS A 1 94 ? 14.240 3.879 -27.772 1.00 88.25 94 HIS A CA 1
ATOM 700 C C . HIS A 1 94 ? 14.106 2.538 -27.038 1.00 88.25 94 HIS A C 1
ATOM 702 O O . HIS A 1 94 ? 13.344 2.432 -26.074 1.00 88.25 94 HIS A O 1
ATOM 708 N N . SER A 1 95 ? 14.883 1.534 -27.448 1.00 90.38 95 SER A N 1
ATOM 709 C CA . SER A 1 95 ? 14.907 0.219 -26.808 1.00 90.38 95 SER A CA 1
ATOM 710 C C . SER A 1 95 ? 15.396 0.300 -25.359 1.00 90.38 95 SER A C 1
ATOM 712 O O . SER A 1 95 ? 14.786 -0.301 -24.473 1.00 90.38 95 SER A O 1
ATOM 714 N N . ASP A 1 96 ? 16.454 1.069 -25.085 1.00 88.69 96 ASP A N 1
ATOM 715 C CA . ASP A 1 96 ? 16.958 1.297 -23.725 1.00 88.69 96 ASP A CA 1
ATOM 716 C C . ASP A 1 96 ? 15.921 2.019 -22.849 1.00 88.69 96 ASP A C 1
ATOM 718 O O . ASP A 1 96 ? 15.679 1.624 -21.705 1.00 88.69 96 ASP A O 1
ATOM 722 N N . ALA A 1 97 ? 15.233 3.027 -23.394 1.00 87.25 97 ALA A N 1
ATOM 723 C CA . ALA A 1 97 ? 14.168 3.731 -22.686 1.00 87.25 97 ALA A CA 1
ATOM 724 C C . ALA A 1 97 ? 13.007 2.794 -22.319 1.00 87.25 97 ALA A C 1
ATOM 726 O O . ALA A 1 97 ? 12.576 2.778 -21.162 1.00 87.25 97 ALA A O 1
ATOM 727 N N . ILE A 1 98 ? 12.535 1.969 -23.261 1.00 93.94 98 ILE A N 1
ATOM 728 C CA . ILE A 1 98 ? 11.501 0.960 -22.987 1.00 93.94 98 ILE A CA 1
ATOM 729 C C . ILE A 1 98 ? 11.992 -0.035 -21.932 1.00 93.94 98 ILE A C 1
ATOM 731 O O . ILE A 1 98 ? 11.257 -0.335 -20.989 1.00 93.94 98 ILE A O 1
ATOM 735 N N . GLY A 1 99 ? 13.234 -0.513 -22.035 1.00 92.81 99 GLY A N 1
ATOM 736 C CA . GLY A 1 99 ? 13.827 -1.428 -21.058 1.00 92.81 99 GLY A CA 1
ATOM 737 C C . GLY A 1 99 ? 13.851 -0.843 -19.642 1.00 92.81 99 GLY A C 1
ATOM 738 O O . GLY A 1 99 ? 13.453 -1.498 -18.679 1.00 92.81 99 GLY A O 1
ATOM 739 N N . LYS A 1 100 ? 14.240 0.427 -19.502 1.00 91.50 100 LYS A N 1
ATOM 740 C CA . LYS A 1 100 ? 14.248 1.128 -18.209 1.00 91.50 100 LYS A CA 1
ATOM 741 C C . LYS A 1 100 ? 12.842 1.356 -17.659 1.00 91.50 100 LYS A C 1
ATOM 743 O O . LYS A 1 100 ? 12.629 1.158 -16.464 1.00 91.50 100 LYS A O 1
ATOM 748 N N . ILE A 1 101 ? 11.884 1.740 -18.506 1.00 93.38 101 ILE A N 1
ATOM 749 C CA . ILE A 1 101 ? 10.490 1.968 -18.095 1.00 93.38 101 ILE A CA 1
ATOM 750 C C . ILE A 1 101 ? 9.843 0.661 -17.638 1.00 93.38 101 ILE A C 1
ATOM 752 O O . ILE A 1 101 ? 9.249 0.615 -16.564 1.00 93.38 101 ILE A O 1
ATOM 756 N N . THR A 1 102 ? 9.983 -0.406 -18.422 1.00 95.19 102 THR A N 1
ATOM 757 C CA . THR A 1 102 ? 9.409 -1.722 -18.102 1.00 95.19 102 THR A CA 1
ATOM 758 C C . THR A 1 102 ? 10.004 -2.293 -16.820 1.00 95.19 102 THR A C 1
ATOM 760 O O . THR A 1 102 ? 9.255 -2.725 -15.944 1.00 95.19 102 THR A O 1
ATOM 763 N N . LYS A 1 103 ? 11.329 -2.206 -16.648 1.00 95.19 103 LYS A N 1
ATOM 764 C CA . LYS A 1 103 ? 12.000 -2.604 -15.406 1.00 95.19 103 LYS A CA 1
ATOM 765 C C . LYS A 1 103 ? 11.536 -1.774 -14.210 1.00 95.19 103 LYS A C 1
ATOM 767 O O . LYS A 1 103 ? 11.162 -2.337 -13.189 1.00 95.19 103 LYS A O 1
ATOM 772 N N . GLY A 1 104 ? 11.501 -0.448 -14.345 1.00 95.00 104 GLY A N 1
ATOM 773 C CA . GLY A 1 104 ? 11.029 0.435 -13.278 1.00 95.00 104 GLY A CA 1
ATOM 774 C C . GLY A 1 104 ? 9.575 0.156 -12.893 1.00 95.00 104 GLY A C 1
ATOM 775 O O . GLY A 1 104 ? 9.236 0.165 -11.712 1.00 95.00 104 GLY A O 1
ATOM 776 N N . HIS A 1 105 ? 8.722 -0.149 -13.872 1.00 95.56 105 HIS A N 1
ATOM 777 C CA . HIS A 1 105 ? 7.340 -0.541 -13.622 1.00 95.56 105 HIS A CA 1
ATOM 778 C C . HIS A 1 105 ? 7.251 -1.861 -12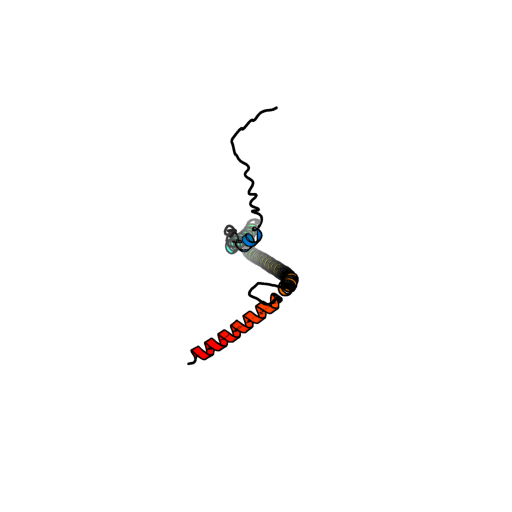.848 1.00 95.56 105 HIS A C 1
ATOM 780 O O . HIS A 1 105 ? 6.517 -1.933 -11.864 1.00 95.56 105 HIS A O 1
ATOM 786 N N . ALA A 1 106 ? 8.030 -2.874 -13.240 1.00 95.69 106 ALA A N 1
ATOM 787 C CA . ALA A 1 106 ? 8.094 -4.151 -12.534 1.00 95.69 106 ALA A CA 1
ATOM 788 C C . ALA A 1 106 ? 8.584 -3.984 -11.083 1.00 95.69 106 ALA A C 1
ATOM 790 O O . ALA A 1 106 ? 7.965 -4.517 -10.164 1.00 95.69 106 ALA A O 1
ATOM 791 N N . ASP A 1 107 ? 9.627 -3.179 -10.860 1.00 96.44 107 ASP A N 1
ATOM 792 C CA . ASP A 1 107 ? 10.158 -2.893 -9.521 1.00 96.44 107 ASP A CA 1
ATOM 793 C C . ASP A 1 107 ? 9.119 -2.181 -8.635 1.00 96.44 107 ASP A C 1
ATOM 795 O O . ASP A 1 107 ? 8.983 -2.484 -7.447 1.00 96.44 107 ASP A O 1
ATOM 799 N N . ILE A 1 108 ? 8.359 -1.236 -9.202 1.00 96.06 108 ILE A N 1
ATOM 800 C CA . ILE A 1 108 ? 7.273 -0.549 -8.490 1.00 96.06 108 ILE A CA 1
ATOM 801 C C . ILE A 1 108 ? 6.156 -1.534 -8.140 1.00 96.06 108 ILE A C 1
ATOM 803 O O . ILE A 1 108 ? 5.701 -1.543 -6.997 1.00 96.06 108 ILE A O 1
ATOM 807 N N . GLN A 1 109 ? 5.730 -2.377 -9.083 1.00 96.75 109 GLN A N 1
ATOM 808 C CA . GLN A 1 109 ? 4.705 -3.386 -8.814 1.00 96.75 109 GLN A CA 1
ATOM 809 C C . GLN A 1 109 ? 5.141 -4.365 -7.718 1.00 96.75 109 GLN A C 1
ATOM 811 O O . GLN A 1 109 ? 4.349 -4.663 -6.826 1.00 96.75 109 GLN A O 1
ATOM 816 N N . ALA A 1 110 ? 6.404 -4.802 -7.729 1.00 96.31 110 ALA A N 1
ATOM 817 C CA . ALA A 1 110 ? 6.955 -5.664 -6.688 1.00 96.31 110 ALA A CA 1
ATOM 818 C C . ALA A 1 110 ? 6.892 -4.996 -5.304 1.00 96.31 110 ALA A C 1
ATOM 820 O O . ALA A 1 110 ? 6.423 -5.606 -4.345 1.00 96.31 110 ALA A O 1
ATOM 821 N N . LYS A 1 111 ? 7.271 -3.715 -5.208 1.00 96.69 111 LYS A N 1
ATOM 822 C CA . LYS A 1 111 ? 7.173 -2.949 -3.954 1.00 96.69 111 LYS A CA 1
ATOM 823 C C . LYS A 1 111 ? 5.737 -2.753 -3.481 1.00 96.69 111 LYS A C 1
ATOM 825 O O . LYS A 1 111 ? 5.488 -2.786 -2.280 1.00 96.69 111 LYS A O 1
ATOM 830 N N . ILE A 1 112 ? 4.792 -2.542 -4.398 1.00 95.81 112 ILE A N 1
ATOM 831 C CA . ILE A 1 112 ? 3.367 -2.438 -4.054 1.00 95.81 112 ILE A CA 1
ATOM 832 C C . ILE A 1 112 ? 2.870 -3.765 -3.475 1.00 95.81 112 ILE A C 1
ATOM 834 O O . ILE A 1 112 ? 2.192 -3.761 -2.449 1.00 95.81 112 ILE A O 1
ATOM 838 N N . ALA A 1 113 ? 3.227 -4.891 -4.098 1.00 96.00 113 ALA A N 1
ATOM 839 C CA . ALA A 1 113 ? 2.851 -6.215 -3.615 1.00 96.00 113 ALA A CA 1
ATOM 840 C C . ALA A 1 113 ? 3.444 -6.503 -2.226 1.00 96.00 113 ALA A C 1
ATOM 842 O O . ALA A 1 113 ? 2.719 -6.918 -1.322 1.00 96.00 113 ALA A O 1
ATOM 843 N N . GLU A 1 114 ? 4.730 -6.203 -2.029 1.00 97.12 114 GLU A N 1
ATOM 844 C CA . GLU A 1 114 ? 5.401 -6.341 -0.733 1.00 97.12 114 GLU A CA 1
ATOM 845 C C . GLU A 1 114 ? 4.735 -5.469 0.341 1.00 97.12 114 GLU A C 1
ATOM 847 O O . GLU A 1 114 ? 4.429 -5.942 1.437 1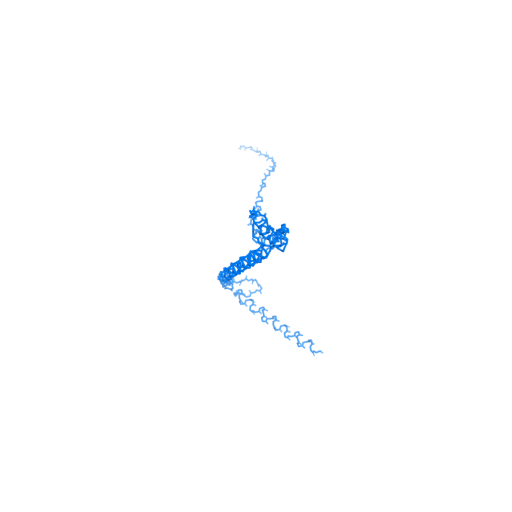.00 97.12 114 GLU A O 1
ATOM 852 N N . PHE A 1 115 ? 4.446 -4.204 0.025 1.00 97.19 115 PHE A N 1
ATOM 853 C CA . PHE A 1 115 ? 3.765 -3.296 0.944 1.00 97.19 115 PHE A CA 1
ATOM 854 C C . PHE A 1 115 ? 2.360 -3.789 1.312 1.00 97.19 115 PHE A C 1
ATOM 856 O O . PHE A 1 115 ? 1.964 -3.714 2.478 1.00 97.19 115 PHE A O 1
ATOM 863 N N . ALA A 1 116 ? 1.603 -4.311 0.344 1.00 97.06 116 ALA A N 1
ATOM 864 C CA . ALA A 1 116 ? 0.278 -4.869 0.586 1.00 97.06 116 ALA A CA 1
ATOM 865 C C . ALA A 1 116 ? 0.346 -6.090 1.518 1.00 97.06 116 ALA A C 1
ATOM 867 O O . ALA A 1 116 ? -0.446 -6.201 2.457 1.00 97.06 116 ALA A O 1
ATOM 868 N N . GLU A 1 117 ? 1.326 -6.971 1.314 1.00 97.25 117 GLU A N 1
ATOM 869 C CA . GLU A 1 117 ? 1.549 -8.127 2.180 1.00 97.25 117 GLU A CA 1
ATOM 870 C C . GLU A 1 117 ? 1.932 -7.704 3.605 1.00 97.25 117 GLU A C 1
ATOM 872 O O . GLU A 1 117 ? 1.332 -8.174 4.576 1.00 97.25 117 GLU A O 1
ATOM 877 N N . GLN A 1 118 ? 2.885 -6.780 3.748 1.00 96.25 118 GLN A N 1
ATOM 878 C CA . GLN A 1 118 ? 3.302 -6.255 5.050 1.00 96.25 118 GLN A CA 1
ATOM 879 C C . GLN A 1 118 ? 2.140 -5.574 5.782 1.00 96.25 118 GLN A C 1
ATOM 881 O O . GLN A 1 118 ? 1.935 -5.815 6.972 1.00 96.25 118 GLN A O 1
ATOM 886 N N . SER A 1 119 ? 1.335 -4.788 5.066 1.00 96.06 119 SER A N 1
ATOM 887 C CA . SER A 1 119 ? 0.155 -4.117 5.620 1.00 96.06 119 SER A CA 1
ATOM 888 C C . SER A 1 119 ? -0.898 -5.120 6.094 1.00 96.06 119 SER A C 1
ATOM 890 O O . SER A 1 119 ? -1.437 -4.982 7.191 1.00 96.06 119 SER A O 1
ATOM 892 N N . SER A 1 120 ? -1.153 -6.170 5.310 1.00 96.06 120 SER A N 1
ATOM 893 C CA . SER A 1 120 ? -2.085 -7.242 5.675 1.00 96.06 120 SER A CA 1
ATOM 894 C C . SER A 1 120 ? -1.622 -8.009 6.921 1.00 96.06 120 SER A C 1
ATOM 896 O O . SER A 1 120 ? -2.410 -8.266 7.839 1.00 96.06 120 SER A O 1
ATOM 898 N N . ARG A 1 121 ? -0.320 -8.312 7.011 1.00 95.94 121 ARG A N 1
ATOM 899 C CA . ARG A 1 121 ? 0.280 -8.940 8.199 1.00 95.94 121 ARG A CA 1
ATOM 900 C C . ARG A 1 121 ? 0.161 -8.042 9.430 1.00 95.94 121 ARG A C 1
ATOM 902 O O . ARG A 1 121 ? -0.268 -8.517 10.480 1.00 95.94 121 ARG A O 1
ATOM 909 N N . ALA A 1 122 ? 0.479 -6.755 9.296 1.00 95.69 122 ALA A N 1
ATOM 910 C CA . ALA A 1 122 ? 0.372 -5.787 10.385 1.00 95.69 122 ALA A CA 1
ATOM 911 C C . ALA A 1 122 ? -1.076 -5.644 10.883 1.00 95.69 122 ALA A C 1
ATOM 913 O O . ALA A 1 122 ? -1.314 -5.673 12.090 1.00 95.69 122 ALA A O 1
ATOM 914 N N . LEU A 1 123 ? -2.051 -5.570 9.970 1.00 95.56 123 LEU A N 1
ATOM 915 C CA . LEU A 1 123 ? -3.472 -5.528 10.317 1.00 95.56 123 LEU A CA 1
ATOM 916 C C . LEU A 1 123 ? -3.912 -6.798 11.054 1.00 95.56 123 LEU A C 1
ATOM 918 O O . LEU A 1 123 ? -4.591 -6.722 12.075 1.00 95.56 123 LEU A O 1
ATOM 922 N N . SER A 1 124 ? -3.489 -7.967 10.573 1.00 94.75 124 SER A N 1
ATOM 923 C CA . SER A 1 124 ? -3.804 -9.251 11.209 1.00 94.75 124 SER A CA 1
ATOM 924 C C . SER A 1 124 ? -3.224 -9.340 12.624 1.00 94.75 124 SER A C 1
ATOM 926 O O . SER A 1 124 ? -3.908 -9.769 13.555 1.00 94.75 124 SER A O 1
ATOM 928 N N . GLN A 1 125 ? -1.985 -8.881 12.812 1.00 94.56 125 GLN A N 1
ATOM 929 C CA . GLN A 1 125 ? -1.341 -8.830 14.122 1.00 94.56 125 GLN A CA 1
ATOM 930 C C . GLN A 1 125 ? -2.043 -7.847 15.066 1.00 94.56 125 GLN A C 1
ATOM 932 O O . GLN A 1 125 ? -2.270 -8.181 16.230 1.00 94.56 125 GLN A O 1
ATOM 937 N N . ALA A 1 126 ? -2.420 -6.665 14.573 1.00 92.31 126 ALA A N 1
ATOM 938 C CA . ALA A 1 126 ? -3.171 -5.685 15.348 1.00 92.31 126 ALA A CA 1
ATOM 939 C C . ALA A 1 126 ? -4.527 -6.253 15.785 1.00 92.31 126 ALA A C 1
ATOM 941 O O . ALA A 1 126 ? -4.851 -6.202 16.969 1.00 92.31 126 ALA A O 1
ATOM 942 N N . ASN A 1 127 ? -5.279 -6.868 14.869 1.00 91.50 127 ASN A N 1
ATOM 943 C CA . ASN A 1 127 ? -6.564 -7.495 15.179 1.00 91.50 127 ASN A CA 1
ATOM 944 C C . ASN A 1 127 ? -6.424 -8.594 16.238 1.00 91.50 127 ASN A C 1
ATOM 946 O O . ASN A 1 127 ? -7.198 -8.610 17.190 1.00 91.50 127 ASN A O 1
ATOM 950 N N . SER A 1 128 ? -5.410 -9.456 16.120 1.00 90.38 128 SER A N 1
ATOM 951 C CA . SER A 1 128 ? -5.116 -10.493 17.119 1.00 90.38 128 SER A CA 1
ATOM 952 C C . SER A 1 128 ? -4.782 -9.898 18.492 1.00 90.38 128 SER A C 1
ATOM 954 O O . SER A 1 128 ? -5.304 -10.334 19.519 1.00 90.38 128 SER A O 1
ATOM 956 N N . LEU A 1 129 ? -3.952 -8.851 18.535 1.00 90.81 129 LEU A N 1
ATOM 957 C CA . LEU A 1 129 ? -3.621 -8.161 19.781 1.00 90.81 129 LEU A CA 1
ATOM 958 C C . LEU A 1 129 ? -4.870 -7.538 20.418 1.00 90.81 129 LEU A C 1
ATOM 960 O O . LEU A 1 129 ? -5.111 -7.728 21.609 1.00 90.81 129 LEU A O 1
ATOM 964 N N . TYR A 1 130 ? -5.681 -6.831 19.629 1.00 88.88 130 TYR A N 1
ATOM 965 C CA . TYR A 1 130 ? -6.906 -6.214 20.121 1.00 88.88 130 TYR A CA 1
ATOM 966 C C . TYR A 1 130 ? -7.914 -7.253 20.596 1.00 88.88 130 TYR A C 1
ATOM 968 O O . TYR A 1 130 ? -8.487 -7.045 21.658 1.00 88.88 130 TYR A O 1
ATOM 976 N N . SER A 1 131 ? -8.093 -8.385 19.911 1.00 84.38 131 SER A N 1
ATOM 977 C CA . SER A 1 131 ? -8.982 -9.448 20.399 1.00 84.38 131 SER A CA 1
ATOM 978 C C . SER A 1 131 ? -8.482 -10.063 21.707 1.00 84.38 131 SER A C 1
ATOM 980 O O . SER A 1 131 ? -9.276 -10.295 22.619 1.00 84.38 131 SER A O 1
ATOM 982 N N . ASN A 1 132 ? -7.164 -10.256 21.835 1.00 84.12 132 ASN A N 1
ATOM 983 C CA . ASN A 1 132 ? -6.542 -10.800 23.044 1.00 84.12 132 ASN A CA 1
ATOM 984 C C . ASN A 1 132 ? -6.635 -9.851 24.243 1.00 84.12 132 ASN A C 1
ATOM 986 O O . ASN A 1 132 ? -6.616 -10.311 25.379 1.00 84.12 132 ASN A O 1
ATOM 990 N N . ILE A 1 133 ? -6.736 -8.541 24.013 1.00 86.31 133 ILE A N 1
ATOM 991 C CA . ILE A 1 133 ? -6.876 -7.537 25.075 1.00 86.31 133 ILE A CA 1
ATOM 992 C C . ILE A 1 133 ? -8.352 -7.242 25.368 1.00 86.31 133 ILE A C 1
ATOM 994 O O . ILE A 1 133 ? -8.753 -7.157 26.529 1.00 86.31 133 ILE A O 1
ATOM 998 N N . ALA A 1 134 ? -9.170 -7.089 24.328 1.00 82.94 134 ALA A N 1
ATOM 999 C CA . ALA A 1 134 ? -10.559 -6.671 24.445 1.00 82.94 134 ALA A CA 1
ATOM 1000 C C . ALA A 1 134 ? -11.390 -7.686 25.228 1.00 82.94 134 ALA A C 1
ATOM 1002 O O . ALA A 1 134 ? -12.136 -7.277 26.113 1.00 82.94 134 ALA A O 1
ATOM 1003 N N . TYR A 1 135 ? -11.240 -8.990 24.966 1.00 79.62 135 TYR A N 1
ATOM 1004 C CA . TYR A 1 135 ? -12.038 -9.998 25.664 1.00 79.62 135 TYR A CA 1
ATOM 1005 C C . TYR A 1 135 ? -11.757 -10.031 27.182 1.00 79.62 135 TYR A C 1
ATOM 1007 O O . TYR A 1 135 ? -12.708 -9.830 27.942 1.00 79.62 135 TYR A O 1
ATOM 1015 N N . PRO A 1 136 ? -10.501 -10.159 27.663 1.00 83.81 136 PRO A N 1
ATOM 1016 C CA . PRO A 1 136 ? -10.208 -10.114 29.099 1.00 83.81 136 PRO A CA 1
ATOM 1017 C C . PRO A 1 136 ? -10.654 -8.819 29.783 1.00 83.81 136 PRO A C 1
ATOM 1019 O O . PRO A 1 136 ? -11.218 -8.864 30.877 1.00 83.81 136 PRO A O 1
ATOM 1022 N N . LEU A 1 137 ? -10.453 -7.665 29.137 1.00 86.12 137 LEU A N 1
ATOM 1023 C CA . LEU A 1 137 ? -10.914 -6.385 29.680 1.00 86.12 137 LEU A CA 1
ATOM 1024 C C . LEU A 1 137 ? -12.441 -6.336 29.757 1.00 86.12 137 LEU A C 1
ATOM 1026 O O . LEU A 1 137 ? -12.998 -5.991 30.791 1.00 86.12 137 LEU A O 1
ATOM 1030 N N . SER A 1 138 ? -13.131 -6.742 28.694 1.00 85.56 138 SER A N 1
ATOM 1031 C CA . SER A 1 138 ? -14.594 -6.755 28.655 1.00 85.56 138 SER A CA 1
ATOM 1032 C C . SER A 1 138 ? -15.200 -7.674 29.723 1.00 85.56 138 SER A C 1
ATOM 1034 O O . SER A 1 138 ? -16.213 -7.317 30.321 1.00 85.56 138 SER A O 1
ATOM 1036 N N . ALA A 1 139 ? -14.540 -8.799 30.019 1.00 87.19 139 ALA A N 1
ATOM 1037 C CA . ALA A 1 139 ? -14.934 -9.772 31.035 1.00 87.19 139 ALA A CA 1
ATOM 1038 C C . ALA A 1 139 ? -14.504 -9.383 32.460 1.00 87.19 139 ALA A C 1
ATOM 1040 O O . ALA A 1 139 ? -14.842 -10.081 33.417 1.00 87.19 139 ALA A O 1
ATOM 1041 N N . THR A 1 140 ? -13.759 -8.285 32.625 1.00 89.06 140 THR A N 1
ATOM 1042 C CA . THR A 1 140 ? -13.320 -7.828 33.944 1.00 89.06 140 THR A CA 1
ATOM 1043 C C . THR A 1 140 ? -14.539 -7.406 34.752 1.00 89.06 140 THR A C 1
ATOM 1045 O O . THR A 1 140 ? -15.356 -6.609 34.290 1.00 89.06 140 THR A O 1
ATOM 1048 N N . ILE A 1 141 ? -14.670 -7.963 35.956 1.00 88.81 141 ILE A N 1
ATOM 1049 C CA . ILE A 1 141 ? -15.750 -7.624 36.879 1.00 88.81 141 ILE A CA 1
ATOM 1050 C C . ILE A 1 141 ? -15.394 -6.305 37.562 1.00 88.81 141 ILE A C 1
ATOM 1052 O O . ILE A 1 141 ? -14.350 -6.195 38.202 1.00 88.81 141 ILE A O 1
ATOM 1056 N N . CYS A 1 142 ? -16.276 -5.323 37.433 1.00 87.50 142 CYS A N 1
ATOM 1057 C CA . CYS A 1 142 ? -16.210 -4.059 38.141 1.00 87.50 142 CYS A CA 1
ATOM 1058 C C . CYS A 1 142 ? -17.178 -4.069 39.319 1.00 87.50 142 CYS A C 1
ATOM 1060 O O . CYS A 1 142 ? -18.283 -4.604 39.236 1.00 87.50 142 CYS A O 1
ATOM 1062 N N . GLU A 1 143 ? -16.753 -3.445 40.408 1.00 85.75 143 GLU A N 1
ATOM 1063 C CA . GLU A 1 143 ? -17.563 -3.205 41.592 1.00 85.75 143 GLU A CA 1
ATOM 1064 C C . GLU A 1 143 ? -17.253 -1.787 42.072 1.00 85.75 143 GLU A C 1
ATOM 1066 O O . GLU A 1 143 ? -16.088 -1.400 42.188 1.00 85.75 143 GLU A O 1
ATOM 1071 N N . SER A 1 144 ? -18.290 -0.982 42.273 1.00 83.31 144 SER A N 1
ATOM 1072 C CA . SER A 1 144 ? -18.180 0.341 42.877 1.00 83.31 144 SER A CA 1
ATOM 1073 C C . SER A 1 144 ? -19.407 0.582 43.743 1.00 83.31 144 SER A C 1
ATOM 1075 O O . SER A 1 144 ? -20.448 -0.030 43.526 1.00 83.31 144 SER A O 1
ATOM 1077 N N . GLU A 1 145 ? -19.310 1.486 44.713 1.00 83.62 145 GLU A N 1
ATOM 1078 C CA . GLU A 1 145 ? -20.405 1.749 45.660 1.00 83.62 145 GLU A CA 1
ATOM 1079 C C . GLU A 1 145 ? -21.721 2.154 44.971 1.00 83.62 145 GLU A C 1
ATOM 1081 O O . GLU A 1 145 ? -22.801 1.922 45.504 1.00 83.62 145 GLU A O 1
ATOM 1086 N N . ASN A 1 146 ? -21.633 2.714 43.759 1.00 81.69 146 ASN A N 1
ATOM 1087 C CA . ASN A 1 146 ? -22.766 3.257 43.010 1.00 81.69 146 ASN A CA 1
ATOM 1088 C C . ASN A 1 146 ? -23.210 2.379 41.828 1.00 81.69 146 ASN A C 1
ATOM 1090 O O . ASN A 1 146 ? -24.151 2.745 41.121 1.00 81.69 146 ASN A O 1
ATOM 1094 N N . LEU A 1 147 ? -22.527 1.262 41.554 1.00 78.94 147 LEU A N 1
ATOM 1095 C CA . LEU A 1 147 ? -22.819 0.403 40.406 1.00 78.94 147 LEU A CA 1
ATOM 1096 C C . LEU A 1 147 ? -22.915 -1.067 40.831 1.00 78.94 147 LEU A C 1
ATOM 1098 O O . LEU A 1 147 ? -22.076 -1.546 41.592 1.00 78.94 147 LEU A O 1
ATOM 1102 N N . PRO A 1 148 ? -23.902 -1.816 40.308 1.00 85.31 148 PRO A N 1
ATOM 1103 C CA . PRO A 1 148 ? -24.015 -3.237 40.597 1.00 85.31 148 PRO A CA 1
ATOM 1104 C C . PRO A 1 148 ? -22.788 -3.976 40.065 1.00 85.31 148 PRO A C 1
ATOM 1106 O O . PRO A 1 148 ? -22.305 -3.669 38.977 1.00 85.31 148 PRO A O 1
ATOM 1109 N N . ARG A 1 149 ? -22.322 -4.982 40.807 1.00 90.81 149 ARG A N 1
ATOM 1110 C CA . ARG A 1 149 ? -21.199 -5.822 40.391 1.00 90.81 149 ARG A CA 1
ATOM 1111 C C . ARG A 1 149 ? -21.516 -6.512 39.062 1.00 90.81 149 ARG A C 1
ATOM 1113 O O . ARG A 1 149 ? -22.367 -7.398 39.007 1.00 90.81 149 ARG A O 1
ATOM 1120 N N . ALA A 1 150 ? -20.832 -6.118 37.997 1.00 90.62 150 ALA A N 1
ATOM 1121 C CA . ALA A 1 150 ? -21.029 -6.660 36.658 1.00 90.62 150 ALA A CA 1
ATOM 1122 C C . ALA A 1 150 ? -19.743 -6.543 35.835 1.00 90.62 150 ALA A C 1
ATOM 1124 O O . ALA A 1 150 ? -18.749 -5.971 36.276 1.00 90.62 150 ALA A O 1
ATOM 1125 N N . THR A 1 151 ? -19.736 -7.114 34.632 1.00 92.31 151 THR A N 1
ATOM 1126 C CA . THR A 1 151 ? -18.581 -6.969 33.737 1.00 92.31 151 THR A CA 1
ATOM 1127 C C . THR A 1 151 ? -18.548 -5.581 33.096 1.00 92.31 151 THR A C 1
ATOM 1129 O O . THR A 1 151 ? -19.597 -4.950 32.915 1.00 92.31 151 THR A O 1
ATOM 1132 N N . ILE A 1 152 ? -17.361 -5.114 32.695 1.00 89.31 152 ILE A N 1
ATOM 1133 C CA . ILE A 1 152 ? -17.208 -3.874 31.914 1.00 89.31 152 ILE A CA 1
ATOM 1134 C C . ILE A 1 152 ? -18.106 -3.907 30.670 1.00 89.31 152 ILE A C 1
ATOM 1136 O O . ILE A 1 152 ? -18.777 -2.916 30.378 1.00 89.31 152 ILE A O 1
ATOM 1140 N N . ALA A 1 153 ? -18.185 -5.049 29.975 1.00 91.19 153 ALA A N 1
ATOM 1141 C CA . ALA A 1 153 ? -19.063 -5.224 28.818 1.00 91.19 153 ALA A CA 1
ATOM 1142 C C . ALA A 1 153 ? -20.533 -4.930 29.154 1.00 91.19 153 ALA A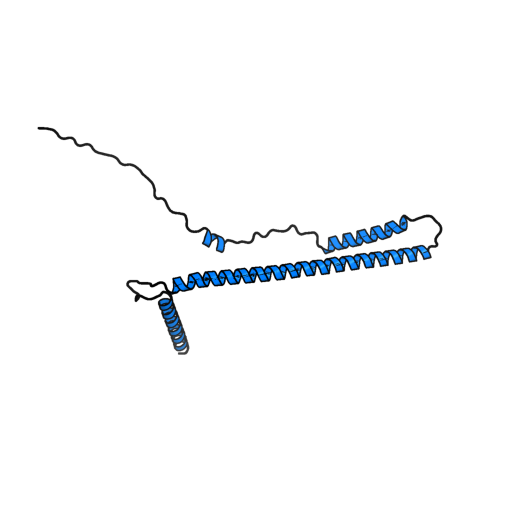 C 1
ATOM 1144 O O . ALA A 1 153 ? -21.208 -4.196 28.433 1.00 91.19 153 ALA A O 1
ATOM 1145 N N . THR A 1 154 ? -21.020 -5.463 30.277 1.00 91.44 154 THR A N 1
ATOM 1146 C CA . THR A 1 154 ? -22.398 -5.252 30.732 1.00 91.44 154 THR A CA 1
ATOM 1147 C C . THR A 1 154 ? -22.657 -3.777 31.031 1.00 91.44 154 THR A C 1
ATOM 1149 O O . THR A 1 154 ? -23.647 -3.223 30.551 1.00 91.44 154 THR A O 1
ATOM 1152 N N . HIS A 1 155 ? -21.753 -3.116 31.762 1.00 91.69 155 HIS A N 1
ATOM 1153 C CA . HIS A 1 155 ? -21.873 -1.687 32.060 1.00 91.69 155 HIS A CA 1
ATOM 1154 C C . HIS A 1 155 ? -21.903 -0.826 30.794 1.00 91.69 155 HIS A C 1
ATOM 1156 O O . HIS A 1 155 ? -22.774 0.034 30.674 1.00 91.69 155 HIS A O 1
ATOM 1162 N N . LEU A 1 156 ? -21.006 -1.082 29.837 1.00 91.94 156 LEU A N 1
ATOM 1163 C CA . LEU A 1 156 ? -20.969 -0.352 28.568 1.00 91.94 156 LEU A CA 1
ATOM 1164 C C . LEU A 1 156 ? -22.229 -0.590 27.730 1.00 91.94 156 LEU A C 1
ATOM 1166 O O . LEU A 1 156 ? -22.787 0.372 27.210 1.00 91.94 156 LEU A O 1
ATOM 1170 N N . SER A 1 157 ? -22.727 -1.829 27.650 1.00 92.69 157 SER A N 1
ATOM 1171 C CA . SER A 1 157 ? -23.967 -2.128 26.913 1.00 92.69 157 SER A CA 1
ATOM 1172 C C . SER A 1 157 ? -25.177 -1.390 27.494 1.00 92.69 157 SER A C 1
ATOM 1174 O O . SER A 1 157 ? -25.994 -0.846 26.755 1.00 92.69 157 SER A O 1
ATOM 1176 N N . ASN A 1 158 ? -25.252 -1.294 28.825 1.00 91.94 158 ASN A N 1
ATOM 1177 C CA . ASN A 1 158 ? -26.323 -0.577 29.507 1.00 91.94 158 ASN A CA 1
ATOM 1178 C C . ASN A 1 158 ? -26.228 0.935 29.279 1.00 91.94 158 ASN A C 1
ATOM 1180 O O . ASN A 1 158 ? -27.257 1.595 29.163 1.00 91.94 158 ASN A O 1
ATOM 1184 N N . LEU A 1 159 ? -25.015 1.493 29.234 1.00 92.56 159 LEU A N 1
ATOM 1185 C CA . LEU A 1 159 ? -24.806 2.910 28.932 1.00 92.56 159 LEU A CA 1
ATOM 1186 C C . LEU A 1 159 ? -25.170 3.242 27.485 1.00 92.56 159 LEU A C 1
ATOM 1188 O O . LEU A 1 159 ? -25.835 4.247 27.269 1.00 92.56 159 LEU A O 1
ATOM 1192 N N . LEU A 1 160 ? -24.785 2.396 26.524 1.00 95.56 160 LEU A N 1
ATOM 1193 C CA . LEU A 1 160 ? -25.161 2.565 25.118 1.00 95.56 160 LEU A CA 1
ATOM 1194 C C . LEU A 1 160 ? -26.678 2.554 24.952 1.00 95.56 160 LEU A C 1
ATOM 1196 O O . LEU A 1 160 ? -27.226 3.488 24.388 1.00 95.56 160 LEU A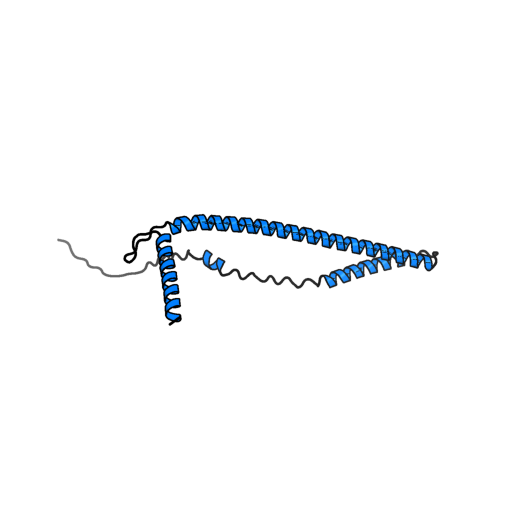 O 1
ATOM 1200 N N . LYS A 1 161 ? -27.363 1.580 25.560 1.00 95.62 161 LYS A N 1
ATOM 1201 C CA . LYS A 1 161 ? -28.826 1.524 25.523 1.00 95.62 161 LYS A CA 1
ATOM 1202 C C . LYS A 1 161 ? -29.477 2.786 26.101 1.00 95.62 161 LYS A C 1
ATOM 1204 O O . LYS A 1 161 ? -30.401 3.322 25.511 1.00 95.62 161 LYS A O 1
ATOM 1209 N N . LYS A 1 162 ? -28.972 3.289 27.233 1.00 95.12 162 LYS A N 1
ATOM 1210 C CA . LYS A 1 162 ? -29.462 4.547 27.824 1.00 95.12 162 LYS A CA 1
ATOM 1211 C C . LYS A 1 162 ? -29.224 5.757 26.920 1.00 95.12 162 LYS A C 1
ATOM 1213 O O . LYS A 1 162 ? -30.019 6.687 26.958 1.00 95.12 162 LYS A O 1
ATOM 1218 N N . LEU A 1 163 ? -28.124 5.767 26.166 1.00 96.12 163 LEU A N 1
ATOM 1219 C CA . LEU A 1 163 ? -27.829 6.818 25.195 1.00 96.12 163 LEU A CA 1
ATOM 1220 C C . LEU A 1 163 ? -28.825 6.744 24.035 1.00 96.12 163 LEU A C 1
ATOM 1222 O O . LEU A 1 163 ? -29.447 7.753 23.733 1.00 96.12 163 LEU A O 1
ATOM 1226 N N . ASP A 1 164 ? -29.045 5.554 23.474 1.00 95.88 164 ASP A N 1
ATOM 1227 C CA . ASP A 1 164 ? -30.015 5.334 22.395 1.00 95.88 164 ASP A CA 1
ATOM 1228 C C . ASP A 1 164 ? -31.439 5.734 22.825 1.00 95.88 164 ASP A C 1
ATOM 1230 O O . ASP A 1 164 ? -32.148 6.419 22.087 1.00 95.88 164 ASP A O 1
ATOM 1234 N N . ASP A 1 165 ? -31.844 5.356 24.043 1.00 95.81 165 ASP A N 1
ATOM 1235 C CA . ASP A 1 165 ? -33.141 5.723 24.619 1.00 95.81 165 ASP A CA 1
ATOM 1236 C C . ASP A 1 165 ? -33.263 7.255 24.774 1.00 95.81 165 ASP A C 1
ATOM 1238 O O . ASP A 1 165 ? -34.283 7.841 24.407 1.00 95.81 165 ASP A O 1
ATOM 1242 N N . ALA A 1 166 ? -32.210 7.924 25.260 1.00 95.50 166 ALA A N 1
ATOM 1243 C CA . ALA A 1 166 ? -32.183 9.379 25.413 1.00 95.50 166 ALA A CA 1
ATOM 1244 C C . ALA A 1 166 ? -32.156 10.118 24.063 1.00 95.50 166 ALA A C 1
ATOM 1246 O O . ALA A 1 166 ? -32.790 11.161 23.913 1.00 95.50 166 ALA A O 1
ATOM 1247 N N . GLU A 1 167 ? -31.446 9.591 23.063 1.00 94.38 167 GLU A N 1
ATOM 1248 C CA . GLU A 1 167 ? -31.441 10.135 21.704 1.00 94.38 167 GLU A CA 1
ATOM 1249 C C . GLU A 1 167 ? -32.830 10.017 21.065 1.00 94.38 167 GLU A C 1
ATOM 1251 O O . GLU A 1 167 ? -33.316 10.965 20.442 1.00 94.38 167 GLU A O 1
ATOM 1256 N N . ALA A 1 168 ? -33.509 8.885 21.270 1.00 93.25 168 ALA A N 1
ATOM 1257 C CA . ALA A 1 168 ? -34.882 8.697 20.824 1.00 93.25 168 ALA A CA 1
ATOM 1258 C C . ALA A 1 168 ? -35.842 9.690 21.502 1.00 93.25 168 ALA A C 1
ATOM 1260 O O . ALA A 1 168 ? -36.667 10.294 20.816 1.00 93.25 168 ALA A O 1
ATOM 1261 N N . GLU A 1 169 ? -35.709 9.904 22.814 1.00 94.06 169 GLU A N 1
ATOM 1262 C CA . GLU A 1 169 ? -36.513 10.873 23.569 1.00 94.06 169 GLU A CA 1
ATOM 1263 C C . GLU A 1 169 ? -36.283 12.313 23.085 1.00 94.06 169 GLU A C 1
ATOM 1265 O O . GLU A 1 169 ? -37.244 13.032 22.810 1.00 94.06 169 GLU A O 1
ATOM 1270 N N . LEU A 1 170 ? -35.025 12.719 22.873 1.00 93.31 170 LEU A N 1
ATOM 1271 C CA . LEU A 1 170 ? -34.689 14.030 22.305 1.00 93.31 170 LEU A CA 1
ATOM 1272 C C . LEU A 1 170 ? -35.291 14.230 20.913 1.00 93.31 170 LEU A C 1
ATOM 1274 O O . LEU A 1 170 ? -35.748 15.325 20.587 1.00 93.31 170 LEU A O 1
ATOM 1278 N N . ARG A 1 171 ? -35.312 13.181 20.085 1.00 91.88 171 ARG A N 1
ATOM 1279 C CA . ARG A 1 171 ? -35.910 13.251 18.749 1.00 91.88 171 ARG A CA 1
ATOM 1280 C C . ARG A 1 171 ? -37.425 13.428 18.804 1.00 91.88 171 ARG A C 1
ATOM 1282 O O . ARG A 1 171 ? -37.967 14.107 17.939 1.00 91.88 171 ARG A O 1
ATOM 1289 N N . VAL A 1 172 ? -38.094 12.818 19.782 1.00 90.94 172 VAL A N 1
ATOM 1290 C CA . VAL A 1 172 ? -39.538 12.990 20.003 1.00 90.94 172 VAL A CA 1
ATOM 1291 C C . VAL A 1 172 ? -39.833 14.403 20.506 1.00 90.94 172 VAL A C 1
ATOM 1293 O O . VAL A 1 172 ? -40.667 15.084 19.923 1.00 90.94 172 VAL A O 1
ATOM 1296 N N . LEU A 1 173 ? -39.096 14.879 21.512 1.00 87.81 173 LEU A N 1
ATOM 1297 C CA . LEU A 1 173 ? -39.274 16.222 22.078 1.00 87.81 173 LEU A CA 1
ATOM 1298 C C . LEU A 1 173 ? -38.946 17.346 21.086 1.00 87.81 173 LEU A C 1
ATOM 1300 O O . LEU A 1 173 ? -39.547 18.407 21.148 1.00 87.81 173 LEU A O 1
ATOM 1304 N N . GLY A 1 174 ? -38.001 17.136 20.167 1.00 76.62 174 GLY A N 1
ATOM 1305 C CA . GLY A 1 174 ? -37.677 18.106 19.114 1.00 76.62 174 GLY A CA 1
ATOM 1306 C C . GLY A 1 174 ? -38.664 18.134 17.938 1.00 76.62 174 GLY A C 1
ATOM 1307 O O . GLY A 1 174 ? -38.457 18.909 17.004 1.00 76.62 174 GLY A O 1
ATOM 1308 N N . GLN A 1 175 ? -39.676 17.261 17.939 1.00 68.81 175 GLN A N 1
ATOM 1309 C CA . GLN A 1 175 ? -40.761 17.229 16.950 1.00 68.81 175 GLN A CA 1
ATOM 1310 C C . GLN A 1 175 ? -42.072 17.847 17.472 1.00 68.81 175 GLN A C 1
ATOM 1312 O O . GLN A 1 175 ? -42.992 18.024 16.671 1.00 68.81 175 GLN A O 1
ATOM 1317 N N . GLU A 1 176 ? -42.149 18.174 18.767 1.00 50.16 176 GLU A N 1
ATOM 1318 C CA . GLU A 1 176 ? -43.197 19.012 19.378 1.00 50.16 176 GLU A CA 1
ATOM 1319 C C . GLU A 1 176 ? -42.848 20.507 19.277 1.00 50.16 176 GLU A C 1
ATOM 1321 O O . GLU A 1 176 ? -43.793 21.309 19.092 1.00 50.16 176 GLU A O 1
#

Organism: Stachybotrys chartarum (strain CBS 109288 / IBT 7711) (NCBI:txid1280523)

Secondary structure (DSSP, 8-state):
----------------------S-SHHHHTT--------------HHHHHHHHHHHHHHHHHHHHHH---S-S-HHHHHHHHHHHHHHHHHHHHHHHHHHHHHHHHHHHHHHHHHHHHHHHHHHHHHHHHHHHHHHHHTPEEEETTEEEEEHHHHHHHHHHHHHHHHHHHHHHTT-

Foldseek 3Di:
DDDDDDDDDDDDDDDDPPPPPPDDPPVVVVVPPPPPPPPPPPDPPPVVVLVVVVVVLLVVLVVVLVPVDDDDDDPVVSVVSSVVSVVVSVVVSVVVVVVVVVVVVVVVVVVVVVVVVVVVVVVVVVVVVCVVPVVVQQQDWDDDPPDPTDGVVVVVVVVVVVVVVVVVVVVVVVVD

Sequence (176 aa):
MGRSSRRTRAMPPGSSNAEAASSSSFRARLRSESIPATSRPASPSSAILLQDEVRRQLAKAFAAITSNNTEEDGDNGRVVQFRDTLVNTGVELHSDAIGKITKGHADIQAKIAEFAEQSSRALSQANSLYSNIAYPLSATICESENLPRATIATHLSNLLKKLDDAEAELRVLGQE

pLDDT: mean 74.73, std 19.26, range [31.69, 97.25]